Protein AF-A0A382HQ99-F1 (afdb_monomer)

Foldseek 3Di:
DDPQQQDDDQVLLQVVLQVLLVVLDDVPDDDDGDDDQQDFPPCVVPDPVSLLSSLVVLCVLQVADPVLSVVLVVVVGGRSNSVVVSSRVGRPDHDDSVRSVVVVVVVD

Nearest PDB structures (foldseek):
  6tg5-assembly1_A  TM=6.132E-01  e=1.335E+00  Pseudomonas fluorescens
  6kfu-assembly1_A  TM=5.515E-01  e=2.283E+00  Bacillus subtilis
  7rlu-assembly1_B  TM=6.260E-01  e=4.952E+00  Rattus norvegicus
  7ogr-assembly1_C  TM=3.464E-01  e=6.285E+00  Pseudomonas phage phiKZ

Secondary structure (DSSP, 8-state):
---------HHHHHHHHHHHHHHTPPTTPPP-----TTSBP-GGGS-HHHHHHHHHHHHHHHT--HHHHHHHHHT---BHHHHHHHHHHH-S----HHHHHHHHHHH-

Organism: NCBI:txid408172

Sequence (108 aa):
MGSGEFNFTDKEFIDVLNVVCAMDMGPGEEYTPITTMDEQLNIQRFDSMGILLFFIWVAELFGISESKIEEFMTKKTFTIRAVADFVKAEATRSYSYAQAEEYAKRCF

Radius of gyration: 13.42 Å; Cα contacts (8 Å, |Δi|>4): 82; chains: 1; bounding box: 38×26×32 Å

Structure (mmCIF, N/CA/C/O backbone):
data_AF-A0A382HQ99-F1
#
_entry.id   AF-A0A382HQ99-F1
#
loop_
_atom_site.group_PDB
_atom_site.id
_atom_site.type_symbol
_atom_site.label_atom_id
_atom_site.label_alt_id
_atom_site.label_comp_id
_atom_site.label_asym_id
_atom_site.label_entity_id
_atom_site.label_seq_id
_atom_site.pdbx_PDB_ins_code
_atom_site.Cartn_x
_atom_site.Cartn_y
_atom_site.Cartn_z
_atom_site.occupancy
_atom_site.B_iso_or_equiv
_atom_site.auth_seq_id
_atom_site.auth_comp_id
_atom_site.auth_asym_id
_atom_site.auth_atom_id
_atom_site.pdbx_PDB_model_num
ATOM 1 N N . MET A 1 1 ? -24.286 6.025 10.101 1.00 36.66 1 MET A N 1
ATOM 2 C CA . MET A 1 1 ? -22.812 6.002 10.153 1.00 36.66 1 MET A CA 1
ATOM 3 C C . MET A 1 1 ? -22.395 4.556 9.972 1.00 36.66 1 MET A C 1
ATOM 5 O O . MET A 1 1 ? -22.369 3.820 10.944 1.00 36.66 1 MET A O 1
ATOM 9 N N . GLY A 1 2 ? -22.236 4.114 8.725 1.00 34.91 2 GLY A N 1
ATOM 10 C CA . GLY A 1 2 ? -21.642 2.811 8.445 1.00 34.91 2 GLY A CA 1
ATOM 11 C C . GLY A 1 2 ? -20.149 3.038 8.311 1.00 34.91 2 GLY A C 1
ATOM 12 O O . GLY A 1 2 ? -19.730 3.663 7.342 1.00 34.91 2 GLY A O 1
ATOM 13 N N . SER A 1 3 ? -19.382 2.632 9.317 1.00 42.28 3 SER A N 1
ATOM 14 C CA . SER A 1 3 ? -17.945 2.421 9.188 1.00 42.28 3 SER A CA 1
ATOM 15 C C . SER A 1 3 ? -17.766 1.375 8.101 1.00 42.28 3 SER A C 1
ATOM 17 O O . SER A 1 3 ? -18.068 0.201 8.303 1.00 42.28 3 SER A O 1
ATOM 19 N N . GLY A 1 4 ? -17.405 1.821 6.908 1.00 45.97 4 GLY A N 1
ATOM 20 C CA . GLY A 1 4 ? -17.039 0.906 5.856 1.00 45.97 4 GLY A CA 1
ATOM 21 C C . GLY A 1 4 ? -15.740 0.230 6.274 1.00 45.97 4 GLY A C 1
ATOM 22 O O . GLY A 1 4 ? -14.686 0.856 6.305 1.00 45.97 4 GLY A O 1
ATOM 23 N N . GLU A 1 5 ? -15.839 -1.008 6.735 1.00 55.19 5 GLU A N 1
ATOM 24 C CA . GLU A 1 5 ? -14.674 -1.788 7.123 1.00 55.19 5 GLU A CA 1
ATOM 25 C C . GLU A 1 5 ? -13.933 -2.204 5.853 1.00 55.19 5 GLU A C 1
ATOM 27 O O . GLU A 1 5 ? -14.527 -2.685 4.884 1.00 55.19 5 GLU A O 1
ATOM 32 N N . PHE A 1 6 ? -12.623 -1.974 5.838 1.00 62.16 6 PHE A N 1
ATOM 33 C CA . PHE A 1 6 ? -11.740 -2.496 4.810 1.00 62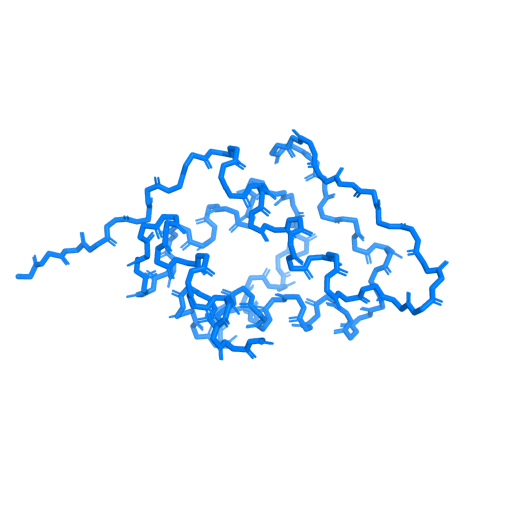.16 6 PHE A CA 1
ATOM 34 C C . PHE A 1 6 ? -11.805 -4.033 4.829 1.00 62.16 6 PHE A C 1
ATOM 36 O O . PHE A 1 6 ? -11.230 -4.672 5.706 1.00 62.16 6 PHE A O 1
ATOM 43 N N . ASN A 1 7 ? -12.522 -4.620 3.867 1.00 68.75 7 ASN A N 1
ATOM 44 C CA . ASN A 1 7 ? -12.864 -6.049 3.843 1.00 68.75 7 ASN A CA 1
ATOM 45 C C . ASN A 1 7 ? -12.190 -6.818 2.698 1.00 68.75 7 ASN A C 1
ATOM 47 O O . ASN A 1 7 ? -12.746 -7.789 2.190 1.00 68.75 7 ASN A O 1
ATOM 51 N N . PHE A 1 8 ? -10.994 -6.398 2.282 1.00 75.12 8 PHE A N 1
ATOM 52 C CA . PHE A 1 8 ? -10.213 -7.161 1.312 1.00 75.12 8 PHE A CA 1
ATOM 53 C C . PHE A 1 8 ? -9.675 -8.435 1.966 1.00 75.12 8 PHE A C 1
ATOM 55 O O . PHE A 1 8 ? -9.071 -8.399 3.044 1.00 75.12 8 PHE A O 1
ATOM 62 N N . THR A 1 9 ? -9.857 -9.562 1.287 1.00 84.88 9 THR A N 1
ATOM 63 C CA . THR A 1 9 ? -9.083 -10.774 1.546 1.00 84.88 9 THR A CA 1
ATOM 64 C C . THR A 1 9 ? -7.612 -10.534 1.211 1.00 84.88 9 THR A C 1
ATOM 66 O O . THR A 1 9 ? -7.278 -9.677 0.392 1.00 84.88 9 THR A O 1
ATOM 69 N N . ASP A 1 10 ? -6.720 -11.328 1.801 1.00 86.75 10 ASP A N 1
ATOM 70 C CA . ASP A 1 10 ? -5.282 -11.267 1.511 1.00 86.75 10 ASP A CA 1
ATOM 71 C C . ASP A 1 10 ? -4.998 -11.366 0.003 1.00 86.75 10 ASP A C 1
ATOM 73 O O . ASP A 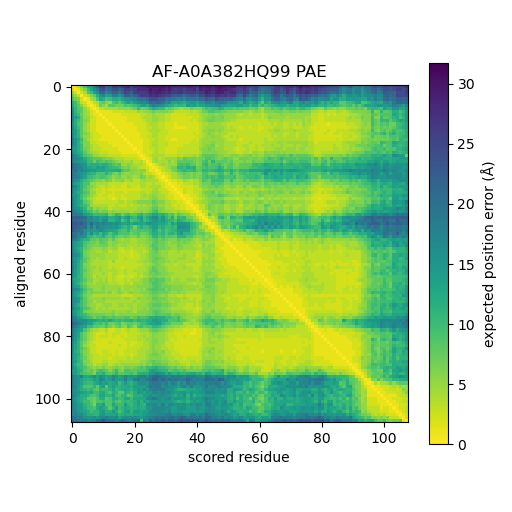1 10 ? -4.170 -10.633 -0.532 1.00 86.75 10 ASP A O 1
ATOM 77 N N . LYS A 1 11 ? -5.751 -12.219 -0.705 1.00 86.88 11 LYS A N 1
ATOM 78 C CA . LYS A 1 11 ? -5.654 -12.357 -2.158 1.00 86.88 11 LYS A CA 1
ATOM 79 C C . LYS A 1 11 ? -6.065 -11.079 -2.892 1.00 86.88 11 LYS A C 1
ATOM 81 O O . LYS A 1 11 ? -5.330 -10.633 -3.763 1.00 86.88 11 LYS A O 1
ATOM 86 N N . GLU A 1 12 ? -7.215 -10.497 -2.557 1.00 83.88 12 GLU A N 1
ATOM 87 C CA . GLU A 1 12 ? -7.683 -9.271 -3.218 1.00 83.88 12 GLU A CA 1
ATOM 88 C C . GLU A 1 12 ? -6.737 -8.097 -2.950 1.00 83.88 12 GLU A C 1
ATOM 90 O O . GLU A 1 12 ? -6.510 -7.274 -3.832 1.00 83.88 12 GLU A O 1
ATOM 95 N N . PHE A 1 13 ? -6.149 -8.034 -1.753 1.00 85.81 13 PHE A N 1
ATOM 96 C CA . PHE A 1 13 ? -5.156 -7.020 -1.428 1.00 85.81 13 PHE A CA 1
ATOM 97 C C . PHE A 1 13 ? -3.875 -7.182 -2.253 1.00 85.81 13 PHE A C 1
ATOM 99 O O . PHE A 1 13 ? -3.398 -6.211 -2.838 1.00 85.81 13 PHE A O 1
ATOM 106 N N . ILE A 1 14 ? -3.355 -8.409 -2.357 1.00 88.62 14 ILE A N 1
ATOM 107 C CA . ILE A 1 14 ? -2.221 -8.734 -3.232 1.00 88.62 14 ILE A CA 1
ATOM 108 C C . ILE A 1 14 ? -2.536 -8.362 -4.685 1.00 88.62 14 ILE A C 1
ATOM 110 O O . ILE A 1 14 ? -1.705 -7.742 -5.344 1.00 88.62 14 ILE A O 1
ATOM 114 N N . ASP A 1 15 ? -3.734 -8.687 -5.177 1.00 85.81 15 ASP A N 1
ATOM 115 C CA . ASP A 1 15 ? -4.146 -8.382 -6.548 1.00 85.81 15 ASP A CA 1
ATOM 116 C C . ASP A 1 15 ? -4.170 -6.857 -6.801 1.00 85.81 15 ASP A C 1
ATOM 118 O O . ASP A 1 15 ? -3.692 -6.405 -7.841 1.00 85.81 15 ASP A O 1
ATOM 122 N N . VAL A 1 16 ? -4.624 -6.042 -5.837 1.00 83.44 16 VAL A N 1
ATOM 123 C CA . VAL A 1 16 ? -4.554 -4.569 -5.927 1.00 83.44 16 VAL A CA 1
ATOM 124 C C . VAL A 1 16 ? -3.109 -4.070 -5.936 1.00 83.44 16 VAL A C 1
ATOM 126 O O . VAL A 1 16 ? -2.752 -3.252 -6.783 1.00 83.44 16 VAL A O 1
ATOM 129 N N . LEU A 1 17 ? -2.256 -4.558 -5.032 1.00 84.69 17 LEU A N 1
ATOM 130 C CA . LEU A 1 17 ? -0.857 -4.126 -4.989 1.00 84.69 17 LEU A CA 1
ATOM 131 C C . LEU A 1 17 ? -0.092 -4.517 -6.256 1.00 84.69 17 LEU A C 1
ATOM 133 O O . LEU A 1 17 ? 0.700 -3.721 -6.750 1.00 84.69 17 LEU A O 1
ATOM 137 N N . ASN A 1 18 ? -0.367 -5.698 -6.813 1.00 85.50 18 ASN A N 1
ATOM 138 C CA . ASN A 1 18 ? 0.202 -6.145 -8.081 1.00 85.50 18 ASN A CA 1
ATOM 139 C C . ASN A 1 18 ? -0.147 -5.191 -9.229 1.00 85.50 18 ASN A C 1
ATOM 141 O O . ASN A 1 18 ? 0.708 -4.914 -10.067 1.00 85.50 18 ASN A O 1
ATOM 145 N N . VAL A 1 19 ? -1.374 -4.658 -9.256 1.00 82.75 19 VAL A N 1
ATOM 146 C CA . VAL A 1 19 ? -1.779 -3.642 -10.240 1.00 82.75 19 VAL A CA 1
ATOM 147 C C . VAL A 1 19 ? -0.978 -2.355 -10.049 1.00 82.75 19 VAL A C 1
ATOM 149 O O . VAL A 1 19 ? -0.417 -1.853 -11.019 1.00 82.75 19 VAL A O 1
ATOM 152 N N . VAL A 1 20 ? -0.8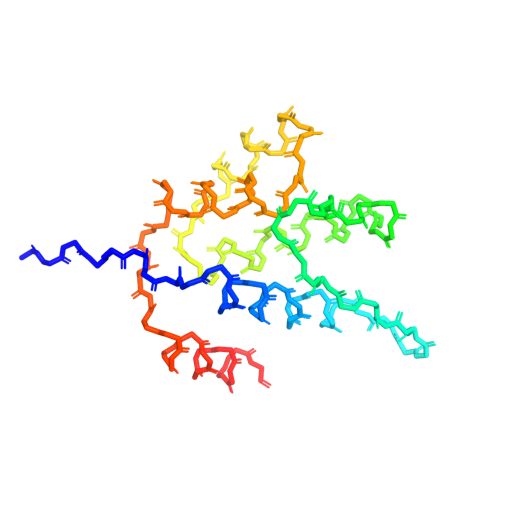62 -1.856 -8.814 1.00 81.44 20 VAL A N 1
ATOM 153 C CA . VAL A 1 20 ? -0.096 -0.629 -8.519 1.00 81.44 20 VAL A CA 1
ATOM 154 C C . VAL A 1 20 ? 1.382 -0.797 -8.883 1.00 81.44 20 VAL A C 1
ATOM 156 O O . VAL A 1 20 ? 1.962 0.081 -9.512 1.00 81.44 20 VAL A O 1
ATOM 159 N N . CYS A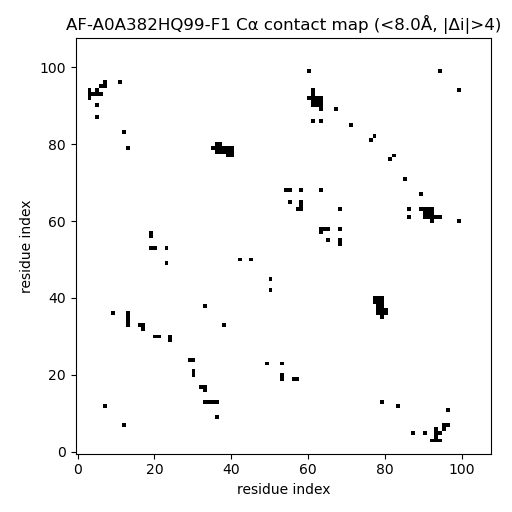 1 21 ? 1.999 -1.930 -8.545 1.00 79.56 21 CYS A N 1
ATOM 160 C CA . CYS A 1 21 ? 3.393 -2.192 -8.897 1.00 79.56 21 CYS A CA 1
ATOM 1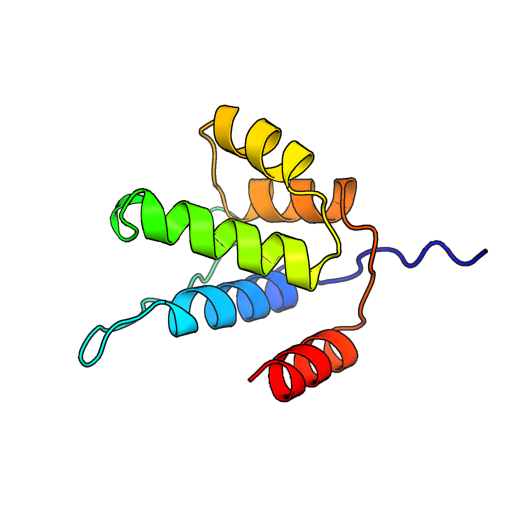61 C C . CYS A 1 21 ? 3.599 -2.360 -10.409 1.00 79.56 21 CYS A C 1
ATOM 163 O O . CYS A 1 21 ? 4.601 -1.889 -10.933 1.00 79.56 21 CYS A O 1
ATOM 165 N N . ALA A 1 22 ? 2.669 -3.007 -11.119 1.00 79.56 22 ALA A N 1
ATOM 166 C CA . ALA A 1 22 ? 2.755 -3.161 -12.570 1.00 79.56 22 ALA A CA 1
ATOM 167 C C . ALA A 1 22 ? 2.635 -1.819 -13.317 1.00 79.56 22 ALA A C 1
ATOM 169 O O . ALA A 1 22 ? 3.182 -1.684 -14.409 1.00 79.56 22 ALA A O 1
ATOM 170 N N . MET A 1 23 ? 1.944 -0.832 -12.737 1.00 74.00 23 MET A N 1
ATOM 171 C CA . MET A 1 23 ? 1.814 0.517 -13.304 1.00 74.00 23 MET A CA 1
ATOM 172 C C . MET A 1 23 ? 3.113 1.325 -13.259 1.00 74.00 23 MET A C 1
ATOM 174 O O . MET A 1 23 ? 3.292 2.211 -14.090 1.00 74.00 23 MET A O 1
ATOM 178 N N . ASP A 1 24 ? 4.008 1.027 -12.317 1.00 72.19 24 ASP A N 1
ATOM 179 C CA . ASP A 1 24 ? 5.292 1.726 -12.171 1.00 72.19 24 ASP A CA 1
ATOM 180 C C . ASP A 1 24 ? 6.383 1.155 -13.098 1.00 72.19 24 ASP A C 1
ATOM 182 O O . ASP A 1 24 ? 7.499 1.667 -13.138 1.00 72.19 24 ASP A O 1
ATOM 186 N N . MET A 1 25 ? 6.073 0.099 -13.863 1.00 71.69 25 MET A N 1
ATOM 187 C CA . MET A 1 25 ? 7.031 -0.546 -14.763 1.00 71.69 25 MET A CA 1
ATOM 188 C C . MET A 1 25 ? 7.266 0.290 -16.022 1.00 71.69 25 MET A C 1
ATOM 190 O O . MET A 1 25 ? 6.335 0.649 -16.751 1.00 71.69 25 MET A O 1
ATOM 194 N N . GLY A 1 26 ? 8.538 0.540 -16.323 1.00 68.56 26 GLY A N 1
ATOM 195 C CA . GLY A 1 26 ? 8.953 1.205 -17.551 1.00 68.56 26 GLY A CA 1
ATOM 196 C C . GLY A 1 26 ? 8.765 0.337 -18.809 1.00 68.56 26 GLY A C 1
ATOM 197 O O . GLY A 1 26 ? 8.576 -0.883 -18.733 1.00 68.56 26 GLY A O 1
ATOM 198 N N . PRO A 1 27 ? 8.850 0.932 -20.015 1.00 66.44 27 PRO A N 1
ATOM 199 C CA . PRO A 1 27 ? 8.787 0.182 -21.266 1.00 66.44 27 PRO A CA 1
ATOM 200 C C . PRO A 1 27 ? 9.887 -0.888 -21.341 1.00 66.44 27 PRO A C 1
ATOM 202 O O . PRO A 1 27 ? 11.073 -0.566 -21.371 1.00 66.44 27 PRO A O 1
ATOM 205 N N . GLY A 1 28 ? 9.486 -2.158 -21.434 1.00 69.12 28 GLY A N 1
ATOM 206 C CA . GLY A 1 28 ? 10.408 -3.295 -21.540 1.00 69.12 28 GLY A CA 1
ATOM 207 C C . GLY A 1 28 ? 10.834 -3.908 -20.205 1.00 69.12 28 GLY A C 1
ATOM 208 O O . GLY A 1 28 ? 11.661 -4.817 -20.208 1.00 69.12 28 GLY A O 1
ATOM 209 N N . GLU A 1 29 ? 10.275 -3.453 -19.085 1.00 76.50 29 GLU A N 1
ATOM 210 C CA . GLU A 1 29 ? 10.522 -4.061 -17.781 1.00 76.50 29 GLU A CA 1
ATOM 211 C C . GLU A 1 29 ? 9.503 -5.172 -17.472 1.00 76.50 29 GLU A C 1
ATOM 213 O O . GLU A 1 29 ? 8.310 -5.048 -17.750 1.00 76.50 29 GLU A O 1
ATOM 218 N N . GLU A 1 30 ? 9.968 -6.275 -16.877 1.00 69.56 30 GLU A N 1
ATOM 219 C CA . GLU A 1 30 ? 9.114 -7.404 -16.490 1.00 69.56 30 GLU A CA 1
ATOM 220 C C . GLU A 1 30 ? 8.762 -7.354 -15.000 1.00 69.56 30 GLU A C 1
ATOM 222 O O . GLU A 1 30 ? 9.627 -7.467 -14.123 1.00 69.56 30 GLU A O 1
ATOM 227 N N . TYR A 1 31 ? 7.467 -7.221 -14.704 1.00 77.44 31 TYR A N 1
ATOM 228 C CA . TYR A 1 31 ? 6.958 -7.287 -13.339 1.00 77.44 31 TYR A CA 1
ATOM 229 C C . TYR A 1 31 ? 6.931 -8.731 -12.831 1.00 77.44 31 TYR A C 1
ATOM 231 O O . TYR A 1 31 ? 6.415 -9.629 -13.496 1.00 77.44 31 TYR A O 1
ATOM 239 N N . THR A 1 32 ? 7.445 -8.954 -11.620 1.00 81.12 32 THR A N 1
ATOM 240 C CA . THR A 1 32 ? 7.273 -10.225 -10.905 1.00 81.12 32 THR A CA 1
ATOM 241 C C . THR A 1 32 ? 6.171 -10.037 -9.864 1.00 81.12 32 THR A C 1
ATOM 243 O O . THR A 1 32 ? 6.400 -9.282 -8.917 1.00 81.12 32 THR A O 1
ATOM 246 N N . PRO A 1 33 ? 5.004 -10.685 -10.023 1.00 84.25 33 PRO A N 1
ATOM 247 C CA . PRO A 1 33 ? 3.894 -10.525 -9.096 1.00 84.25 33 PRO A CA 1
ATOM 248 C C . PRO A 1 33 ? 4.219 -11.007 -7.689 1.00 84.25 33 PRO A C 1
ATOM 250 O O . PRO A 1 33 ? 4.856 -12.045 -7.508 1.00 84.25 33 PRO A O 1
ATOM 253 N N . ILE A 1 34 ? 3.702 -10.274 -6.711 1.00 87.38 34 ILE A N 1
ATOM 254 C CA . ILE A 1 34 ? 3.590 -10.698 -5.320 1.00 87.38 34 ILE A CA 1
ATOM 255 C C . ILE A 1 34 ? 2.612 -11.873 -5.265 1.00 87.38 34 ILE A C 1
ATOM 257 O O . ILE A 1 34 ? 1.527 -11.825 -5.855 1.00 87.38 34 ILE A O 1
ATOM 261 N N . THR A 1 35 ? 2.975 -12.918 -4.528 1.00 87.25 35 THR A N 1
ATOM 262 C CA . THR A 1 35 ? 2.169 -14.139 -4.385 1.00 87.25 35 THR A CA 1
ATOM 263 C C . THR A 1 35 ? 1.747 -14.427 -2.946 1.00 87.25 35 THR A C 1
ATOM 265 O O . THR A 1 35 ? 0.780 -15.160 -2.734 1.00 87.25 35 THR A O 1
ATOM 268 N N . THR A 1 36 ? 2.428 -13.847 -1.951 1.00 89.50 36 THR A N 1
ATOM 269 C CA . THR A 1 36 ? 2.156 -14.085 -0.526 1.00 89.50 36 THR A CA 1
ATOM 270 C C . THR A 1 36 ? 2.235 -12.809 0.319 1.00 89.50 36 THR A C 1
ATOM 272 O O . THR A 1 36 ? 2.975 -11.877 0.012 1.00 89.50 36 THR A O 1
ATOM 275 N N . MET A 1 37 ? 1.518 -12.799 1.447 1.00 87.06 37 MET A N 1
ATOM 276 C CA . MET A 1 37 ? 1.518 -11.685 2.408 1.00 87.06 37 MET A CA 1
ATOM 277 C C . MET A 1 37 ? 2.844 -11.522 3.166 1.00 87.06 37 MET A C 1
ATOM 279 O O . MET A 1 37 ? 3.110 -10.461 3.734 1.00 87.06 37 MET A O 1
ATOM 283 N N . ASP A 1 38 ? 3.665 -12.570 3.205 1.00 87.12 38 ASP A N 1
ATOM 284 C CA . ASP A 1 38 ? 4.926 -12.585 3.952 1.00 87.12 38 ASP A CA 1
ATOM 285 C C . ASP A 1 38 ? 6.112 -12.120 3.100 1.00 87.12 38 ASP A C 1
ATOM 287 O O . ASP A 1 38 ? 7.220 -11.945 3.611 1.00 87.12 38 ASP A O 1
ATOM 291 N N . GLU A 1 39 ? 5.879 -11.876 1.808 1.00 86.25 39 GLU A N 1
ATOM 292 C CA . GLU A 1 39 ? 6.874 -11.269 0.939 1.00 86.25 39 GLU A CA 1
ATOM 293 C C . GLU A 1 39 ? 7.198 -9.847 1.408 1.00 86.25 39 GLU A C 1
ATOM 295 O O . GLU A 1 39 ? 6.345 -9.093 1.892 1.00 86.25 39 GLU A O 1
ATOM 300 N N . GLN A 1 40 ? 8.467 -9.470 1.270 1.00 82.81 40 GLN A N 1
ATOM 301 C CA . GLN A 1 40 ? 8.828 -8.065 1.350 1.00 82.81 40 GLN A CA 1
ATOM 302 C C . GLN A 1 40 ? 8.396 -7.390 0.057 1.00 82.81 40 GLN A C 1
ATOM 304 O O . GLN A 1 40 ? 8.671 -7.904 -1.028 1.00 82.81 40 GLN A O 1
ATOM 309 N N . LEU A 1 41 ? 7.776 -6.216 0.174 1.00 78.31 41 LEU A N 1
ATOM 310 C CA . LEU A 1 41 ? 7.685 -5.292 -0.941 1.00 78.31 41 LEU A CA 1
ATOM 311 C C . LEU A 1 41 ? 9.118 -5.103 -1.434 1.00 78.31 41 LEU A C 1
ATOM 313 O O . LEU A 1 41 ? 9.984 -4.688 -0.657 1.00 78.31 41 LEU A O 1
ATOM 317 N N . ASN A 1 42 ? 9.392 -5.514 -2.673 1.00 68.00 42 ASN A N 1
ATOM 318 C CA . ASN A 1 42 ? 10.746 -5.544 -3.211 1.00 68.00 42 ASN A CA 1
ATOM 319 C C . ASN A 1 42 ? 11.215 -4.120 -3.520 1.00 68.00 42 ASN A C 1
ATOM 321 O O . ASN A 1 42 ? 11.307 -3.686 -4.661 1.00 68.00 42 ASN A O 1
ATOM 325 N N . ILE A 1 43 ? 11.500 -3.396 -2.449 1.00 59.06 43 ILE A N 1
ATOM 326 C CA . ILE A 1 43 ? 11.912 -2.004 -2.408 1.00 59.06 43 ILE A CA 1
ATOM 327 C C . ILE A 1 43 ? 13.205 -1.778 -3.167 1.00 59.06 43 ILE A C 1
ATOM 329 O O . ILE A 1 43 ? 13.408 -0.695 -3.679 1.00 59.06 43 ILE A O 1
ATOM 333 N N . GLN A 1 44 ? 14.058 -2.793 -3.301 1.00 52.31 44 GLN A N 1
ATOM 334 C CA . GLN A 1 44 ? 15.285 -2.671 -4.087 1.00 52.31 44 GLN A CA 1
ATOM 335 C C . GLN A 1 44 ? 15.028 -2.535 -5.593 1.00 52.31 44 GLN A C 1
ATOM 337 O O . GLN A 1 44 ? 15.930 -2.119 -6.311 1.00 52.31 44 GLN A O 1
ATOM 342 N N . ARG A 1 45 ? 13.828 -2.884 -6.076 1.00 56.78 45 ARG A N 1
ATOM 343 C CA . ARG A 1 45 ? 13.411 -2.615 -7.460 1.00 56.78 45 ARG A CA 1
ATOM 344 C C . ARG A 1 45 ? 12.864 -1.206 -7.659 1.00 56.78 45 ARG A C 1
ATOM 346 O O . ARG A 1 45 ? 12.806 -0.755 -8.793 1.00 56.78 45 ARG A O 1
ATOM 353 N N . PHE A 1 46 ? 12.483 -0.530 -6.581 1.00 59.91 46 PHE A N 1
ATOM 354 C CA . PHE A 1 46 ? 12.009 0.840 -6.625 1.00 59.91 46 PHE A CA 1
ATOM 355 C C . PHE A 1 46 ? 13.146 1.766 -6.199 1.00 59.91 46 PHE A C 1
ATOM 357 O O . PHE A 1 46 ? 13.639 1.689 -5.072 1.00 59.91 46 PHE A O 1
ATOM 364 N N . ASP A 1 47 ? 13.539 2.702 -7.060 1.00 65.62 47 ASP A N 1
ATOM 365 C CA . ASP A 1 47 ? 14.311 3.843 -6.573 1.00 65.62 47 ASP A CA 1
ATOM 366 C C . ASP A 1 47 ? 13.505 4.563 -5.475 1.00 65.62 47 ASP A C 1
ATOM 368 O O . ASP A 1 47 ? 12.285 4.411 -5.369 1.00 65.62 47 ASP A O 1
ATOM 372 N N . SER A 1 48 ? 14.158 5.366 -4.633 1.00 66.94 48 SER A N 1
ATOM 373 C CA . SER A 1 48 ? 13.488 6.093 -3.537 1.00 66.94 48 SER A CA 1
ATOM 374 C C . SER A 1 48 ? 12.243 6.878 -3.989 1.00 66.94 48 SER A C 1
ATOM 376 O O . SER A 1 48 ? 11.324 7.077 -3.196 1.00 66.94 48 SER A O 1
ATOM 378 N N . MET A 1 49 ? 12.196 7.265 -5.269 1.00 72.50 49 MET A N 1
ATOM 379 C CA . MET A 1 49 ? 11.037 7.853 -5.940 1.00 72.50 49 MET A CA 1
ATOM 380 C C . MET A 1 49 ? 9.894 6.852 -6.191 1.00 72.50 49 MET A C 1
ATOM 382 O O . MET A 1 49 ? 8.745 7.178 -5.914 1.00 72.50 49 MET A O 1
ATOM 386 N N . GLY A 1 50 ? 10.184 5.639 -6.668 1.00 73.75 50 GLY A N 1
ATOM 387 C CA . GLY A 1 50 ? 9.174 4.609 -6.947 1.00 73.75 50 GLY A CA 1
ATOM 388 C C . GLY A 1 50 ? 8.470 4.121 -5.679 1.00 73.75 50 GLY A C 1
ATOM 389 O O . GLY A 1 50 ? 7.257 3.945 -5.660 1.00 73.75 50 GLY A O 1
ATOM 390 N N . ILE A 1 51 ? 9.198 4.024 -4.559 1.00 79.31 51 ILE A N 1
ATOM 391 C CA . ILE A 1 51 ? 8.599 3.690 -3.254 1.00 79.31 51 ILE A CA 1
ATOM 392 C C . ILE A 1 51 ? 7.611 4.776 -2.826 1.00 79.31 51 ILE A C 1
ATOM 394 O O . ILE A 1 51 ? 6.521 4.478 -2.340 1.00 79.31 51 ILE A O 1
ATOM 398 N N . LEU A 1 52 ? 8.001 6.042 -2.986 1.00 80.62 52 LEU A N 1
ATOM 399 C CA . LEU A 1 52 ? 7.158 7.175 -2.633 1.00 80.62 52 LEU A CA 1
ATOM 400 C C . LEU A 1 52 ? 5.895 7.199 -3.502 1.00 80.62 52 LEU A C 1
ATOM 402 O O . LEU A 1 52 ? 4.796 7.304 -2.964 1.00 80.62 52 LEU A O 1
ATOM 406 N N . LEU A 1 53 ? 6.044 7.040 -4.820 1.00 79.38 53 LEU A N 1
ATOM 407 C CA . LEU A 1 53 ? 4.921 6.985 -5.757 1.00 79.38 53 LEU A CA 1
ATOM 408 C C . LEU A 1 53 ? 3.979 5.824 -5.435 1.00 79.38 53 LEU A C 1
ATOM 410 O O . LEU A 1 53 ? 2.773 6.038 -5.350 1.00 79.38 53 LEU A O 1
ATOM 414 N N . PHE A 1 54 ? 4.510 4.631 -5.160 1.00 83.81 54 PHE A N 1
ATOM 415 C CA . PHE A 1 54 ? 3.718 3.483 -4.720 1.00 83.81 54 PHE A CA 1
ATOM 416 C C . PHE A 1 54 ? 2.846 3.826 -3.506 1.00 83.81 54 PHE A C 1
ATOM 418 O O . PHE A 1 54 ? 1.638 3.584 -3.516 1.00 83.81 54 PHE A O 1
ATOM 425 N N . PHE A 1 55 ? 3.428 4.431 -2.467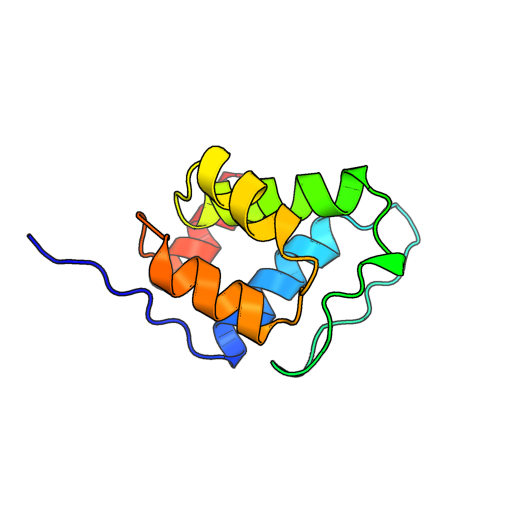 1.00 85.06 55 PHE A N 1
ATOM 426 C CA . PHE A 1 55 ? 2.667 4.779 -1.271 1.00 85.06 55 PHE A CA 1
ATOM 427 C C . PHE A 1 55 ? 1.683 5.934 -1.485 1.00 85.06 55 PHE A C 1
ATOM 429 O O . PHE A 1 55 ? 0.625 5.921 -0.861 1.00 85.06 55 PHE A O 1
ATOM 436 N N . ILE A 1 56 ? 1.971 6.879 -2.384 1.00 83.94 56 ILE A N 1
ATOM 437 C CA . ILE A 1 56 ? 1.011 7.914 -2.801 1.00 83.94 56 ILE A CA 1
ATOM 438 C C . ILE A 1 56 ? -0.200 7.270 -3.485 1.00 83.94 56 ILE A C 1
ATOM 440 O O . ILE A 1 56 ? -1.336 7.581 -3.133 1.00 83.94 56 ILE A O 1
ATOM 444 N N . TRP A 1 57 ? 0.014 6.321 -4.403 1.00 83.12 57 TRP A N 1
ATOM 445 C CA . TRP A 1 57 ? -1.080 5.602 -5.065 1.00 83.12 57 TRP A CA 1
ATOM 446 C C . TRP A 1 57 ? -1.925 4.799 -4.077 1.00 83.12 57 TRP A C 1
ATOM 448 O O . TRP A 1 57 ? -3.153 4.860 -4.118 1.00 83.12 57 TRP A O 1
ATOM 458 N N . VAL A 1 58 ? -1.284 4.085 -3.149 1.00 84.00 58 VAL A N 1
ATOM 459 C CA . VAL A 1 58 ? -1.977 3.378 -2.060 1.00 84.00 58 VAL A CA 1
ATOM 460 C C . VAL A 1 58 ? -2.784 4.363 -1.205 1.00 84.00 58 VAL A C 1
ATOM 462 O O . VAL A 1 58 ? -3.931 4.084 -0.856 1.00 84.00 58 VAL A O 1
ATOM 465 N N . ALA A 1 59 ? -2.225 5.531 -0.893 1.00 85.06 59 ALA A N 1
ATOM 466 C CA . ALA A 1 59 ? -2.900 6.544 -0.095 1.00 85.06 59 ALA A CA 1
ATOM 467 C C . ALA A 1 59 ? -4.138 7.116 -0.791 1.00 85.06 59 ALA A C 1
ATOM 469 O O . ALA A 1 59 ? -5.204 7.183 -0.181 1.00 85.06 59 ALA A O 1
ATOM 470 N N . GLU A 1 60 ? -4.030 7.443 -2.076 1.00 84.25 60 GLU A N 1
ATOM 471 C CA . GLU A 1 60 ? -5.147 7.883 -2.916 1.00 84.25 60 GLU A CA 1
ATOM 472 C C . GLU A 1 60 ? -6.257 6.822 -2.999 1.00 84.25 60 GLU A C 1
ATOM 474 O O . GLU A 1 60 ? -7.439 7.126 -2.796 1.00 84.25 60 GLU A O 1
ATOM 479 N N . LEU A 1 61 ? -5.878 5.556 -3.224 1.00 81.06 61 LEU A N 1
ATOM 480 C CA . LEU A 1 61 ? -6.812 4.431 -3.331 1.00 81.06 61 LEU A CA 1
ATOM 481 C C . LEU A 1 61 ? -7.605 4.189 -2.044 1.00 81.06 61 LEU A C 1
ATOM 483 O O . LEU A 1 61 ? -8.773 3.813 -2.114 1.00 81.06 61 LEU A O 1
ATOM 487 N N . PHE A 1 62 ? -7.006 4.411 -0.875 1.00 83.56 62 PHE A N 1
ATOM 488 C CA . PHE A 1 62 ? -7.636 4.109 0.418 1.00 83.56 62 PHE A CA 1
ATOM 489 C C . PHE A 1 62 ? -8.007 5.352 1.241 1.00 83.56 62 PHE A C 1
ATOM 491 O O . PHE A 1 62 ? -8.548 5.246 2.346 1.00 83.56 62 PHE A O 1
ATOM 498 N N . GLY A 1 63 ? -7.779 6.548 0.695 1.00 85.38 63 GLY A N 1
ATOM 499 C CA . GLY A 1 63 ? -8.026 7.818 1.377 1.00 85.38 63 GLY A CA 1
ATOM 500 C C . GLY A 1 63 ? -7.166 8.004 2.627 1.00 85.38 63 GLY A C 1
ATOM 501 O O . GLY A 1 63 ? -7.657 8.505 3.638 1.00 85.38 63 GLY A O 1
ATOM 502 N N . ILE A 1 64 ? -5.917 7.552 2.593 1.00 88.50 64 ILE A N 1
ATOM 503 C CA . ILE A 1 64 ? -4.962 7.717 3.693 1.00 88.50 64 ILE A CA 1
ATOM 504 C C . ILE A 1 64 ? -4.279 9.079 3.526 1.00 88.50 64 ILE A C 1
ATOM 506 O O . ILE A 1 64 ? -3.957 9.478 2.410 1.00 88.50 64 ILE A O 1
ATOM 510 N N . SER A 1 65 ? -4.064 9.823 4.613 1.00 87.75 65 SER A N 1
ATOM 511 C CA . SER A 1 65 ? -3.360 11.107 4.523 1.00 87.75 65 SER A CA 1
ATOM 512 C C . SER A 1 65 ? -1.859 10.911 4.305 1.00 87.75 65 SER A C 1
ATOM 514 O O . SER A 1 65 ? -1.251 10.007 4.880 1.00 87.75 65 SER A O 1
ATOM 516 N N . GLU A 1 66 ? -1.232 11.817 3.554 1.00 84.38 66 GLU A N 1
ATOM 517 C CA . GLU A 1 66 ? 0.219 11.795 3.301 1.00 84.38 66 GLU A CA 1
ATOM 518 C C . GLU A 1 66 ? 1.041 11.734 4.599 1.00 84.38 66 GLU A C 1
ATOM 520 O O . GLU A 1 66 ? 1.985 10.959 4.704 1.00 84.38 66 GLU A O 1
ATOM 525 N N . SER A 1 67 ? 0.617 12.443 5.649 1.00 87.19 67 SER A N 1
ATOM 526 C CA . SER A 1 67 ? 1.276 12.409 6.964 1.00 87.19 67 SER A CA 1
ATOM 527 C C . SER A 1 67 ? 1.364 11.007 7.585 1.00 87.19 67 SER A C 1
ATOM 529 O O . SER A 1 67 ? 2.331 10.690 8.275 1.00 87.19 67 SER A O 1
ATOM 531 N N . LYS A 1 68 ? 0.370 10.145 7.339 1.00 89.06 68 LYS A N 1
ATOM 532 C CA . LYS A 1 68 ? 0.343 8.763 7.839 1.00 89.06 68 LYS A CA 1
ATOM 533 C C . LYS A 1 68 ? 1.258 7.855 7.033 1.00 89.06 68 LYS A C 1
ATOM 535 O O . LYS A 1 68 ? 1.872 6.948 7.593 1.00 89.06 68 LYS A O 1
ATOM 540 N N . ILE A 1 69 ? 1.379 8.127 5.738 1.00 86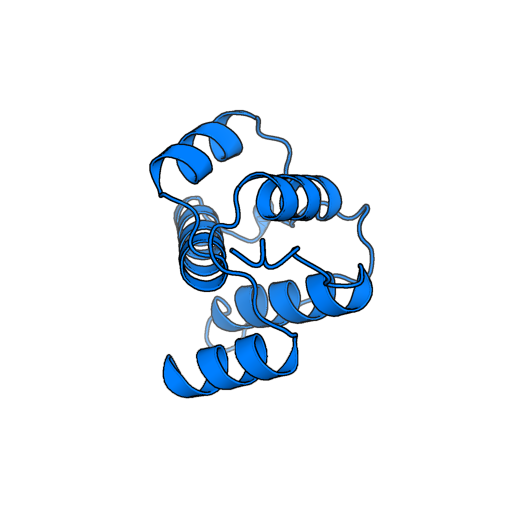.44 69 ILE A N 1
ATOM 541 C CA . ILE A 1 69 ? 2.338 7.465 4.857 1.00 86.44 69 ILE A CA 1
ATOM 542 C C . ILE A 1 69 ? 3.763 7.794 5.282 1.00 86.44 69 ILE A C 1
ATOM 544 O O . ILE A 1 69 ? 4.563 6.879 5.460 1.00 86.44 69 ILE A O 1
ATOM 548 N N . GLU A 1 70 ? 4.070 9.071 5.507 1.00 85.75 70 GLU A N 1
ATOM 549 C CA . GLU A 1 70 ? 5.389 9.500 5.975 1.00 85.75 70 GLU A CA 1
ATOM 550 C C . GLU A 1 70 ? 5.766 8.795 7.283 1.00 85.75 70 GLU A C 1
ATOM 552 O O . GLU A 1 70 ? 6.853 8.222 7.388 1.00 85.75 70 GLU A O 1
ATOM 557 N N . GLU A 1 71 ? 4.842 8.749 8.251 1.00 88.00 71 GLU A N 1
ATOM 558 C CA . GLU A 1 71 ? 5.034 8.032 9.514 1.00 88.00 71 GLU A CA 1
ATOM 559 C C . GLU A 1 71 ? 5.301 6.536 9.283 1.00 88.00 71 GLU A C 1
ATOM 561 O O . GLU A 1 71 ? 6.239 5.973 9.857 1.00 88.00 71 GLU A O 1
ATOM 566 N N . PHE A 1 72 ? 4.525 5.883 8.416 1.00 86.81 72 PHE A N 1
ATOM 567 C CA . PHE A 1 72 ? 4.716 4.474 8.076 1.00 86.81 72 PHE A CA 1
ATOM 568 C C . PHE A 1 72 ? 6.076 4.214 7.415 1.00 86.81 72 PHE A C 1
ATOM 570 O O . PHE A 1 72 ? 6.784 3.282 7.805 1.00 86.81 72 PHE A O 1
ATOM 577 N N . MET A 1 73 ? 6.499 5.075 6.489 1.00 83.69 73 MET A N 1
ATOM 578 C CA . MET A 1 73 ? 7.782 4.959 5.793 1.00 83.69 73 MET A CA 1
ATOM 579 C C . MET A 1 73 ? 8.986 5.058 6.742 1.00 83.69 73 MET A C 1
ATOM 581 O O . MET A 1 73 ? 10.022 4.437 6.485 1.00 83.69 73 MET A O 1
ATOM 585 N N . THR A 1 74 ? 8.857 5.740 7.889 1.00 84.62 74 THR A N 1
ATOM 586 C CA . THR A 1 74 ? 9.928 5.772 8.904 1.00 84.62 74 THR A CA 1
ATOM 587 C C . THR A 1 74 ? 10.203 4.413 9.558 1.00 84.62 74 THR A C 1
ATOM 589 O O . THR A 1 74 ? 11.318 4.180 10.030 1.00 84.62 74 THR A O 1
ATOM 592 N N . LYS A 1 75 ? 9.231 3.486 9.550 1.00 80.00 75 LYS A N 1
ATOM 593 C CA . LYS A 1 75 ? 9.330 2.166 10.204 1.00 80.00 75 LYS A CA 1
ATOM 594 C C . LYS A 1 75 ? 10.230 1.179 9.449 1.00 80.00 75 LYS A C 1
ATOM 596 O O . LYS A 1 75 ? 10.572 0.132 10.000 1.00 80.00 75 LYS A O 1
ATOM 601 N N . LYS A 1 76 ? 10.616 1.497 8.203 1.00 73.19 76 LYS A N 1
ATOM 602 C CA . LYS A 1 76 ? 11.529 0.725 7.329 1.00 73.19 76 LYS A CA 1
ATOM 603 C C . LYS A 1 76 ? 11.194 -0.768 7.167 1.00 73.19 76 LYS A C 1
ATOM 605 O O . LYS A 1 76 ? 12.045 -1.548 6.746 1.00 73.19 76 LYS A O 1
ATOM 610 N N . THR A 1 77 ? 9.970 -1.169 7.498 1.00 77.19 77 THR A N 1
ATOM 611 C CA . THR A 1 77 ? 9.492 -2.550 7.422 1.00 77.19 77 THR A CA 1
ATOM 612 C C . THR A 1 77 ? 8.309 -2.575 6.480 1.00 77.19 77 THR A C 1
ATOM 614 O O . THR A 1 77 ? 7.266 -2.001 6.778 1.00 77.19 77 THR A O 1
ATOM 617 N N . PHE A 1 78 ? 8.485 -3.232 5.340 1.00 82.31 78 PHE A N 1
ATOM 618 C CA . PHE A 1 78 ? 7.555 -3.135 4.221 1.00 82.31 78 PHE A CA 1
ATOM 619 C C . PHE A 1 78 ? 7.153 -4.517 3.715 1.00 82.31 78 PHE A C 1
ATOM 621 O O . PHE A 1 78 ? 7.167 -4.787 2.520 1.00 82.31 78 PHE A O 1
ATOM 628 N N . THR A 1 79 ? 6.837 -5.437 4.623 1.00 87.69 79 THR A N 1
ATOM 629 C CA . THR A 1 79 ? 6.166 -6.676 4.218 1.00 87.69 79 THR A CA 1
ATOM 630 C C . THR A 1 79 ? 4.765 -6.357 3.718 1.00 87.69 79 THR A C 1
ATOM 632 O O . THR A 1 79 ? 4.141 -5.400 4.181 1.00 87.69 79 THR A O 1
ATOM 635 N N . ILE A 1 80 ? 4.246 -7.169 2.802 1.00 87.94 80 ILE A N 1
ATOM 636 C CA . ILE A 1 80 ? 2.890 -6.979 2.269 1.00 87.94 80 ILE A CA 1
ATOM 637 C C . ILE A 1 80 ? 1.856 -6.990 3.398 1.00 87.94 80 ILE A C 1
ATOM 639 O O . ILE A 1 80 ? 0.961 -6.149 3.430 1.00 87.94 80 ILE A O 1
ATOM 643 N N . ARG A 1 81 ? 2.052 -7.854 4.398 1.00 89.00 81 ARG A N 1
ATOM 644 C CA . ARG A 1 81 ? 1.282 -7.864 5.645 1.00 89.00 81 ARG A CA 1
ATOM 645 C C . ARG A 1 81 ? 1.336 -6.535 6.400 1.00 89.00 81 ARG A C 1
ATOM 647 O O . ARG A 1 81 ? 0.290 -6.027 6.777 1.00 89.00 81 ARG A O 1
ATOM 654 N N . ALA A 1 82 ? 2.515 -5.936 6.571 1.00 88.25 82 ALA A N 1
ATOM 655 C CA . ALA A 1 82 ? 2.637 -4.644 7.249 1.00 88.25 82 ALA A CA 1
ATOM 656 C C . ALA A 1 82 ? 1.926 -3.515 6.485 1.00 88.25 82 ALA A C 1
ATOM 658 O O . ALA A 1 82 ? 1.314 -2.651 7.110 1.00 88.25 82 ALA A O 1
ATOM 659 N N . VAL A 1 83 ? 1.970 -3.534 5.147 1.00 88.00 83 VAL A N 1
ATOM 660 C CA . VAL A 1 83 ? 1.218 -2.580 4.314 1.00 88.00 83 VAL A CA 1
ATOM 661 C C . VAL A 1 83 ? -0.288 -2.819 4.456 1.00 88.00 83 VAL A C 1
ATOM 663 O O . VAL A 1 83 ? -1.038 -1.862 4.623 1.00 88.00 83 VAL A O 1
ATOM 666 N N . ALA A 1 84 ? -0.738 -4.076 4.464 1.00 87.50 84 ALA A N 1
ATOM 667 C CA . ALA A 1 84 ? -2.146 -4.427 4.651 1.00 87.50 84 ALA A CA 1
ATOM 668 C C . ALA A 1 84 ? -2.681 -3.976 6.013 1.00 87.50 84 ALA A C 1
ATOM 670 O O . ALA A 1 84 ? -3.759 -3.392 6.090 1.00 87.50 84 ALA A O 1
ATOM 671 N N . ASP A 1 85 ? -1.922 -4.223 7.080 1.00 88.31 85 ASP A N 1
ATOM 672 C CA . ASP A 1 85 ? -2.282 -3.829 8.441 1.00 88.31 85 ASP A CA 1
ATOM 673 C C . ASP A 1 85 ? -2.332 -2.303 8.580 1.00 88.31 85 ASP A C 1
ATOM 675 O O . ASP A 1 85 ? -3.241 -1.763 9.210 1.00 88.31 85 ASP A O 1
ATOM 679 N N . PHE A 1 86 ? -1.397 -1.596 7.938 1.00 88.69 86 PHE A N 1
ATOM 680 C CA . PHE A 1 86 ? -1.406 -0.138 7.873 1.00 88.69 86 PHE A CA 1
ATOM 681 C C . PHE A 1 86 ? -2.636 0.400 7.133 1.00 88.69 86 PHE A C 1
ATOM 683 O O . PHE A 1 86 ? -3.339 1.260 7.662 1.00 88.69 86 PHE A O 1
ATOM 690 N N . VAL A 1 87 ? -2.938 -0.135 5.947 1.00 87.50 87 VAL A N 1
ATOM 691 C CA . VAL A 1 87 ? -4.115 0.272 5.170 1.00 87.50 87 VAL A CA 1
ATOM 692 C C . VAL A 1 87 ? -5.395 -0.004 5.957 1.00 87.50 87 VAL A C 1
ATOM 694 O O . VAL A 1 87 ? -6.244 0.874 6.061 1.00 87.50 87 VAL A O 1
ATOM 697 N N . LYS A 1 88 ? -5.517 -1.173 6.594 1.00 85.06 88 LYS A N 1
ATOM 698 C CA . LYS A 1 88 ? -6.659 -1.513 7.459 1.00 85.06 88 LYS A CA 1
ATOM 699 C C . LYS A 1 88 ? -6.851 -0.527 8.609 1.00 85.06 88 LYS A C 1
ATOM 701 O O . LYS A 1 88 ? -7.989 -0.245 8.974 1.00 85.06 88 LYS A O 1
ATOM 706 N N . ALA A 1 89 ? -5.761 -0.038 9.193 1.00 85.56 89 ALA A N 1
ATOM 707 C CA . ALA A 1 89 ? -5.810 0.860 10.340 1.00 85.56 89 ALA A CA 1
ATOM 708 C C . ALA A 1 89 ? -6.138 2.314 9.965 1.00 85.56 89 ALA A C 1
ATOM 710 O O . ALA A 1 89 ? -6.775 3.010 10.753 1.00 85.56 89 ALA A O 1
ATOM 711 N N . GLU A 1 90 ? -5.694 2.778 8.794 1.00 86.44 90 GLU A N 1
ATOM 712 C CA . GLU A 1 90 ? -5.694 4.208 8.446 1.00 86.44 90 GLU A CA 1
ATOM 713 C C . GLU A 1 90 ? -6.599 4.560 7.249 1.00 86.44 90 GLU A C 1
ATOM 715 O O . GLU A 1 90 ? -6.815 5.741 6.974 1.00 86.44 90 GLU A O 1
ATOM 720 N N . ALA A 1 91 ? -7.147 3.572 6.530 1.00 83.81 91 ALA A N 1
ATOM 721 C CA . ALA A 1 91 ? -8.047 3.818 5.404 1.00 83.81 91 ALA A CA 1
ATOM 722 C C . ALA A 1 91 ? -9.321 4.544 5.855 1.00 83.81 91 ALA A C 1
ATOM 724 O O . ALA A 1 91 ? -10.089 4.055 6.685 1.00 83.81 91 ALA A O 1
ATOM 725 N N . THR A 1 92 ? -9.585 5.704 5.252 1.00 79.06 92 THR A N 1
ATOM 726 C CA . THR A 1 92 ? -10.831 6.462 5.469 1.00 79.06 92 THR A CA 1
ATOM 727 C C . THR A 1 92 ? -11.866 6.196 4.379 1.00 79.06 92 THR A C 1
ATOM 729 O O . THR A 1 92 ? -13.047 6.512 4.543 1.00 79.06 92 THR A O 1
ATOM 732 N N . ARG A 1 93 ? -11.434 5.587 3.268 1.00 74.94 93 ARG A N 1
ATOM 733 C CA . ARG A 1 93 ? -12.292 5.106 2.191 1.00 74.94 93 ARG A CA 1
ATOM 734 C C . ARG A 1 93 ? -12.276 3.586 2.195 1.00 74.94 93 ARG A C 1
ATOM 736 O O . ARG A 1 93 ? -11.236 2.963 2.007 1.00 74.94 93 ARG A O 1
ATOM 743 N N . SER A 1 94 ? -13.449 2.989 2.361 1.00 61.31 94 SER A N 1
ATOM 744 C CA . SER A 1 94 ? -13.643 1.573 2.082 1.00 61.31 94 SER A CA 1
ATOM 745 C C . SER A 1 94 ? -14.301 1.424 0.724 1.00 61.31 94 SER A C 1
ATOM 747 O O . SER A 1 94 ? -15.409 1.920 0.496 1.00 61.31 94 SER A O 1
ATOM 749 N N . TYR A 1 95 ? -13.644 0.695 -0.154 1.00 60.88 95 TYR A N 1
ATOM 750 C CA . TYR A 1 95 ? -14.237 0.239 -1.392 1.00 60.88 95 TYR A CA 1
ATOM 751 C C . TYR A 1 95 ? -14.463 -1.265 -1.268 1.00 60.88 95 TYR A C 1
ATOM 753 O O . TYR A 1 95 ? -13.618 -1.980 -0.735 1.00 60.88 95 TYR A O 1
ATOM 761 N N . SER A 1 96 ? -15.595 -1.763 -1.762 1.00 62.69 96 SER A N 1
ATOM 762 C CA . SER A 1 96 ? -15.625 -3.161 -2.203 1.00 62.69 96 SER A CA 1
ATOM 763 C C . SER A 1 96 ? -14.635 -3.327 -3.363 1.00 62.69 96 SER A C 1
ATOM 765 O O . SER A 1 96 ? -14.379 -2.359 -4.083 1.00 62.69 96 SER A O 1
ATOM 767 N N . TYR A 1 97 ? -14.092 -4.529 -3.576 1.00 63.12 97 TYR A N 1
ATOM 768 C CA . TYR A 1 97 ? -13.139 -4.788 -4.666 1.00 63.12 97 TYR A CA 1
ATOM 769 C C . TYR A 1 97 ? -13.633 -4.246 -6.021 1.00 63.12 97 TYR A C 1
ATOM 771 O O . TYR A 1 97 ? -12.895 -3.556 -6.716 1.00 63.12 97 TYR A O 1
ATOM 779 N N . ALA A 1 98 ? -14.921 -4.433 -6.335 1.00 65.75 98 ALA A N 1
ATOM 780 C CA . ALA A 1 98 ? -15.544 -3.908 -7.552 1.00 65.75 98 ALA A CA 1
ATOM 781 C C . ALA A 1 98 ? -15.482 -2.372 -7.663 1.00 65.75 98 ALA A C 1
ATOM 783 O O . ALA A 1 98 ? -15.272 -1.835 -8.748 1.00 65.75 98 ALA A O 1
ATOM 784 N N . GLN A 1 99 ? -15.635 -1.650 -6.549 1.00 65.69 99 GLN A N 1
ATOM 785 C CA . GLN A 1 99 ?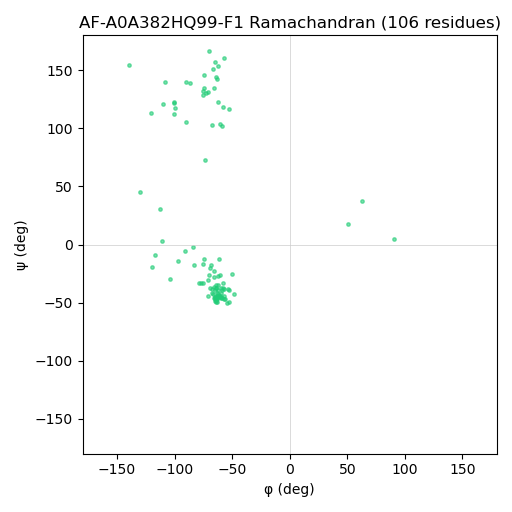 -15.537 -0.188 -6.537 1.00 65.69 99 GLN A CA 1
ATOM 786 C C . GLN A 1 99 ? -14.085 0.294 -6.644 1.00 65.69 99 GLN A C 1
ATOM 788 O O . GLN A 1 99 ? -13.843 1.327 -7.263 1.00 65.69 99 GLN A O 1
ATOM 793 N N . ALA A 1 100 ? -13.127 -0.447 -6.077 1.00 65.81 100 ALA A N 1
ATOM 794 C CA . ALA A 1 100 ? -11.703 -0.152 -6.231 1.00 65.81 100 ALA A CA 1
ATOM 795 C C . ALA A 1 100 ? -11.247 -0.387 -7.679 1.00 65.81 100 ALA A C 1
ATOM 797 O O . ALA A 1 100 ? -10.549 0.447 -8.249 1.00 65.81 100 ALA A O 1
ATOM 798 N N . GLU A 1 101 ? -11.707 -1.475 -8.302 1.00 66.19 101 GLU A N 1
ATOM 799 C CA . GLU A 1 101 ? -11.451 -1.776 -9.711 1.00 66.19 101 GLU A CA 1
ATOM 800 C C . GLU A 1 101 ? -12.066 -0.712 -10.639 1.00 66.19 101 GLU A C 1
ATOM 802 O O . GLU A 1 101 ? -11.430 -0.279 -11.598 1.00 66.19 101 GLU A O 1
ATOM 807 N N . GLU A 1 102 ? -13.289 -0.249 -10.355 1.00 69.19 102 GLU A N 1
ATOM 808 C CA . GLU A 1 102 ? -13.934 0.813 -11.136 1.00 69.19 102 GLU A CA 1
ATOM 809 C C . GLU A 1 102 ? -13.255 2.178 -10.942 1.00 69.19 102 GLU A C 1
ATOM 811 O O . GLU A 1 102 ? -13.115 2.929 -11.906 1.00 69.19 102 GLU A O 1
ATOM 816 N N . TYR A 1 103 ? -12.796 2.500 -9.727 1.00 64.81 103 TYR A N 1
ATOM 817 C CA . TYR A 1 103 ? -12.029 3.722 -9.467 1.00 64.81 103 TYR A CA 1
ATOM 818 C C . TYR A 1 103 ? -10.683 3.697 -10.190 1.00 64.81 103 TYR A C 1
ATOM 820 O O . TYR A 1 103 ? -10.348 4.665 -10.870 1.00 64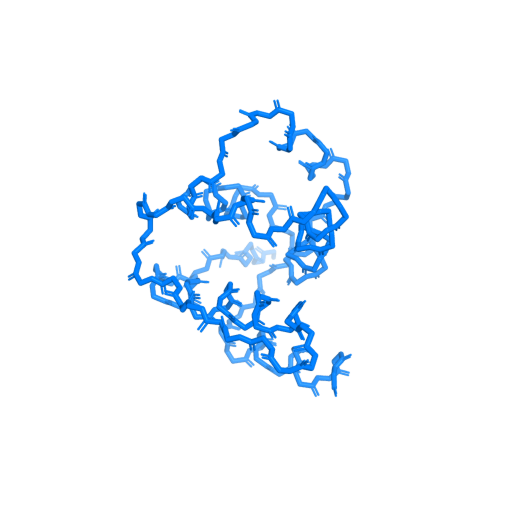.81 103 TYR A O 1
ATOM 828 N N . ALA A 1 104 ? -9.965 2.569 -10.135 1.00 62.56 104 ALA A N 1
ATOM 829 C CA . ALA A 1 104 ? -8.755 2.374 -10.923 1.00 62.56 104 ALA A CA 1
ATOM 830 C C . ALA A 1 104 ? -9.047 2.622 -12.415 1.00 62.56 104 ALA A C 1
ATOM 832 O O . ALA A 1 104 ? -8.422 3.476 -13.024 1.00 62.56 104 ALA A O 1
ATOM 833 N N . LYS A 1 105 ? -10.095 2.015 -12.985 1.00 65.88 105 LYS A N 1
ATOM 834 C CA . LYS A 1 105 ? -10.506 2.245 -14.388 1.00 65.88 105 LYS A CA 1
ATOM 835 C C . LYS A 1 105 ? -10.927 3.684 -14.741 1.00 65.88 105 LYS A C 1
ATOM 837 O O . LYS A 1 105 ? -11.164 3.939 -15.914 1.00 65.88 105 LYS A O 1
ATOM 842 N N . ARG A 1 106 ? -11.151 4.578 -13.769 1.00 62.72 106 ARG A N 1
ATOM 843 C CA . ARG A 1 106 ? -11.546 5.985 -14.004 1.00 62.72 106 ARG A CA 1
ATOM 844 C C . ARG A 1 106 ? -10.408 6.972 -13.787 1.00 62.72 106 ARG A C 1
ATOM 846 O O . ARG A 1 106 ? -10.426 8.050 -14.375 1.00 62.72 106 ARG A O 1
ATOM 853 N N . CYS A 1 107 ? -9.480 6.644 -12.894 1.00 56.03 107 CYS A N 1
ATOM 854 C CA . CYS A 1 107 ? -8.242 7.397 -12.717 1.00 56.03 107 CYS A CA 1
ATOM 855 C C . CYS A 1 107 ? -7.238 7.131 -13.848 1.00 56.03 107 CYS A C 1
ATOM 857 O O . CYS A 1 107 ? -6.316 7.926 -14.029 1.00 56.03 107 CYS A O 1
ATOM 859 N N . PHE A 1 108 ? -7.450 6.048 -14.599 1.00 50.31 108 PHE A N 1
ATOM 860 C CA . PHE A 1 108 ? -6.642 5.567 -15.718 1.00 50.31 108 PHE A CA 1
ATOM 861 C C . PHE A 1 108 ? -7.508 5.360 -16.969 1.00 50.31 108 PHE A C 1
ATOM 863 O O . PHE A 1 108 ? -6.923 5.203 -18.063 1.00 50.31 108 PHE A O 1
#

Solvent-accessible surface area (backbone atoms only — not comparable to full-atom values): 6519 Å² total; per-residue (Å²): 137,80,81,60,67,72,74,68,51,75,64,57,47,42,55,50,51,38,51,59,57,52,68,72,51,57,95,90,57,84,79,80,75,73,87,55,56,84,40,62,58,66,54,89,78,32,56,80,63,48,52,50,51,50,52,51,52,52,20,66,74,22,51,34,57,69,72,58,50,55,57,51,62,71,66,77,66,52,29,43,46,53,51,50,54,49,49,63,73,53,44,74,44,50,57,58,70,70,53,46,53,50,47,52,65,68,82,100

Mean predicted aligned error: 7.98 Å

pLDDT: mean 76.35, std 12.37, range [34.91, 89.5]